Protein AF-A0A257Q9G3-F1 (afdb_monomer)

Structure (mmCIF, N/CA/C/O backbone):
data_AF-A0A257Q9G3-F1
#
_entry.id   AF-A0A257Q9G3-F1
#
loop_
_atom_site.group_PDB
_atom_site.id
_atom_site.type_symbol
_atom_site.label_atom_id
_atom_site.label_alt_id
_atom_site.label_comp_id
_atom_site.label_asym_id
_atom_site.label_entity_id
_atom_site.label_seq_id
_atom_site.pdbx_PDB_ins_code
_atom_site.Cartn_x
_atom_site.Cartn_y
_atom_site.Cartn_z
_atom_site.occupancy
_atom_site.B_iso_or_equiv
_atom_site.auth_seq_id
_atom_site.auth_comp_id
_atom_site.auth_asym_id
_atom_site.auth_atom_id
_atom_site.pdbx_PDB_model_num
ATOM 1 N N . MET A 1 1 ? 36.476 -3.603 68.828 1.00 36.84 1 MET A N 1
ATOM 2 C CA . MET A 1 1 ? 36.436 -2.206 68.356 1.00 36.84 1 MET A CA 1
ATOM 3 C C . MET A 1 1 ? 36.321 -2.232 66.849 1.00 36.84 1 MET A C 1
ATOM 5 O O . MET A 1 1 ? 37.045 -2.983 66.211 1.00 36.84 1 MET A O 1
ATOM 9 N N . SER A 1 2 ? 35.336 -1.496 66.354 1.00 50.72 2 SER A N 1
ATOM 10 C CA . SER A 1 2 ? 34.950 -1.289 64.962 1.00 50.72 2 SER A CA 1
ATOM 11 C C . SER A 1 2 ? 36.094 -0.772 64.087 1.00 50.72 2 SER A C 1
ATOM 13 O O . SER A 1 2 ? 36.910 -0.007 64.587 1.00 50.72 2 SER A O 1
ATOM 15 N N . VAL A 1 3 ? 36.078 -1.111 62.796 1.00 47.69 3 VAL A N 1
ATOM 16 C CA . VAL A 1 3 ? 35.847 -0.141 61.707 1.00 47.69 3 VAL A CA 1
ATOM 17 C C . VAL A 1 3 ? 35.410 -0.876 60.433 1.00 47.69 3 VAL A C 1
ATOM 19 O O . VAL A 1 3 ? 35.981 -1.887 60.035 1.00 47.69 3 VAL A O 1
ATOM 22 N N . SER A 1 4 ? 34.326 -0.355 59.876 1.00 49.72 4 SER A N 1
ATOM 23 C CA . SER A 1 4 ? 33.789 -0.491 58.525 1.00 49.72 4 SER A CA 1
ATOM 24 C C . SER A 1 4 ? 34.765 0.030 57.465 1.00 49.72 4 SER A C 1
ATOM 26 O O . SER A 1 4 ? 35.524 0.940 57.768 1.00 49.72 4 SER A O 1
ATOM 28 N N . GLU A 1 5 ? 34.725 -0.490 56.235 1.00 44.94 5 GLU A N 1
ATOM 29 C CA . GLU A 1 5 ? 34.114 0.192 55.077 1.00 44.94 5 GLU A CA 1
ATOM 30 C C . GLU A 1 5 ? 34.285 -0.608 53.778 1.00 44.94 5 GLU A C 1
ATOM 32 O O . GLU A 1 5 ? 35.206 -1.406 53.613 1.00 44.94 5 GLU A O 1
ATOM 37 N N . SER A 1 6 ? 33.306 -0.411 52.904 1.00 57.00 6 SER A N 1
ATOM 38 C CA . SER A 1 6 ? 33.149 -0.994 51.580 1.00 57.00 6 SER A CA 1
ATOM 39 C C . SER A 1 6 ? 33.881 -0.148 50.535 1.00 57.00 6 SER A C 1
ATOM 41 O O . SER A 1 6 ? 33.733 1.066 50.557 1.00 57.00 6 SER A O 1
ATOM 43 N N . ASP A 1 7 ? 34.541 -0.789 49.573 1.00 47.53 7 ASP A N 1
ATOM 44 C CA . ASP A 1 7 ? 34.890 -0.226 48.257 1.00 47.53 7 ASP A CA 1
ATOM 45 C C . ASP A 1 7 ? 34.827 -1.405 47.271 1.00 47.53 7 ASP A C 1
ATOM 47 O O . ASP A 1 7 ? 35.515 -2.412 47.443 1.00 47.53 7 ASP A O 1
ATOM 51 N N . ASP A 1 8 ? 33.773 -1.528 46.462 1.00 53.69 8 ASP A N 1
ATOM 52 C CA . ASP A 1 8 ? 33.673 -0.977 45.100 1.00 53.69 8 ASP A CA 1
ATOM 53 C C . ASP A 1 8 ? 34.983 -1.072 44.309 1.00 53.69 8 ASP A C 1
ATOM 55 O O . ASP A 1 8 ? 35.937 -0.352 44.577 1.00 53.69 8 ASP A O 1
ATOM 59 N N . THR A 1 9 ? 35.032 -1.987 43.335 1.00 44.56 9 THR A N 1
ATOM 60 C CA . THR A 1 9 ? 35.576 -1.728 41.988 1.00 44.56 9 THR A CA 1
ATOM 61 C C . THR A 1 9 ? 35.545 -2.987 41.114 1.00 44.56 9 THR A C 1
ATOM 63 O O . THR A 1 9 ? 36.243 -3.970 41.338 1.00 44.56 9 THR A O 1
ATOM 66 N N . GLY A 1 10 ? 34.753 -2.904 40.043 1.00 49.59 10 GLY A N 1
ATOM 67 C CA . GLY A 1 10 ? 35.191 -3.308 38.708 1.00 49.59 10 GLY A CA 1
ATOM 68 C C . GLY A 1 10 ? 35.347 -4.799 38.409 1.00 49.59 10 GLY A C 1
ATOM 69 O O . GLY A 1 10 ? 36.455 -5.317 38.345 1.00 49.59 10 GLY A O 1
ATOM 70 N N . THR A 1 11 ? 34.263 -5.431 37.965 1.00 51.44 11 THR A N 1
ATOM 71 C CA . THR A 1 11 ? 34.362 -6.235 36.737 1.00 51.44 11 THR A CA 1
ATOM 72 C C . THR A 1 11 ? 33.305 -5.758 35.757 1.00 51.44 11 THR A C 1
ATOM 74 O O . THR A 1 11 ? 32.142 -6.155 35.766 1.00 51.44 11 THR A O 1
ATOM 77 N N . GLU A 1 12 ? 33.748 -4.822 34.923 1.00 51.28 12 GLU A N 1
ATOM 78 C CA . GLU A 1 12 ? 33.124 -4.530 33.649 1.00 51.28 12 GLU A CA 1
ATOM 79 C C . GLU A 1 12 ? 32.947 -5.821 32.856 1.00 51.28 12 GLU A C 1
ATOM 81 O O . GLU A 1 12 ? 33.869 -6.629 32.740 1.00 51.28 12 GLU A O 1
ATOM 86 N N . GLY A 1 13 ? 31.777 -5.990 32.252 1.00 51.44 13 GLY A N 1
ATOM 87 C CA . GLY A 1 13 ? 31.590 -7.063 31.291 1.00 51.44 13 GLY A CA 1
ATOM 88 C C . GLY A 1 13 ? 30.200 -7.645 31.315 1.00 51.44 13 GLY A C 1
ATOM 89 O O . GLY A 1 13 ? 30.034 -8.808 31.630 1.00 51.44 13 GLY A O 1
ATOM 90 N N . LEU A 1 14 ? 29.214 -6.850 30.918 1.00 49.12 14 LEU A N 1
ATOM 91 C CA . LEU A 1 14 ? 28.308 -7.258 29.849 1.00 49.12 14 LEU A CA 1
ATOM 92 C C . LEU A 1 14 ? 27.714 -5.965 29.278 1.00 49.12 14 LEU A C 1
ATOM 94 O O . LEU A 1 14 ? 26.609 -5.541 29.612 1.00 49.12 14 LEU A O 1
ATOM 98 N N . LYS A 1 15 ? 28.499 -5.300 28.414 1.00 48.28 15 LYS A N 1
ATOM 99 C CA . LYS A 1 15 ? 27.935 -4.396 27.405 1.00 48.28 15 LYS A CA 1
ATOM 100 C C . LYS A 1 15 ? 26.752 -5.138 26.803 1.00 48.28 15 LYS A C 1
ATOM 102 O O . LYS A 1 15 ? 26.942 -6.230 26.276 1.00 48.2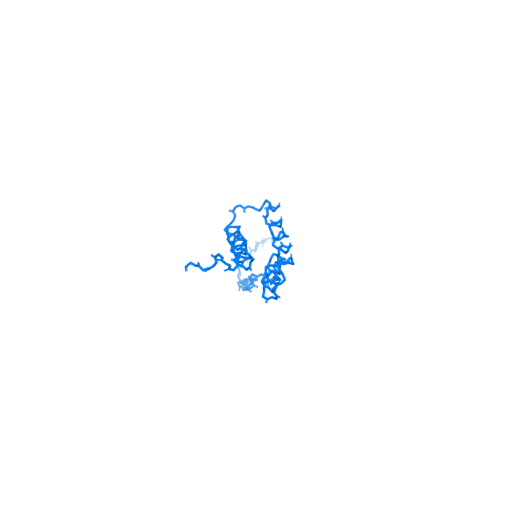8 15 LYS A O 1
ATOM 107 N N . GLN A 1 16 ? 25.561 -4.561 26.923 1.00 52.50 16 GLN A N 1
ATOM 108 C CA . GLN A 1 16 ? 24.350 -5.021 26.257 1.00 52.50 16 GLN A CA 1
ATOM 109 C C . GLN A 1 16 ? 24.586 -4.970 24.744 1.00 52.50 16 GLN A C 1
ATOM 111 O O . GLN A 1 16 ? 24.247 -4.010 24.056 1.00 52.50 16 GLN A O 1
ATOM 116 N N . THR A 1 17 ? 25.245 -5.994 24.222 1.00 52.34 17 THR A N 1
ATOM 117 C CA . THR A 1 17 ? 25.352 -6.272 22.805 1.00 52.34 17 THR A CA 1
ATOM 118 C C . THR A 1 17 ? 24.066 -6.979 22.408 1.00 52.34 17 THR A C 1
ATOM 120 O O . THR A 1 17 ? 23.760 -8.075 22.866 1.00 52.34 17 THR A O 1
ATOM 123 N N . GLY A 1 18 ? 23.290 -6.330 21.542 1.00 52.16 18 GLY A N 1
ATOM 124 C CA . GLY A 1 18 ? 22.255 -7.021 20.782 1.00 52.16 18 GLY A CA 1
ATOM 125 C C . GLY A 1 18 ? 20.829 -6.876 21.301 1.00 52.16 18 GLY A C 1
ATOM 126 O O . GLY A 1 18 ? 20.107 -7.861 21.394 1.00 52.16 18 GLY A O 1
ATOM 127 N N . ALA A 1 19 ? 20.349 -5.648 21.486 1.00 53.50 19 ALA A N 1
ATOM 128 C CA . ALA A 1 19 ? 18.989 -5.379 21.028 1.00 53.50 19 ALA A CA 1
ATOM 129 C C . ALA A 1 19 ? 19.077 -4.957 19.556 1.00 53.50 19 ALA A C 1
ATOM 131 O O . ALA A 1 19 ? 18.922 -3.785 19.218 1.00 53.50 19 ALA A O 1
ATOM 132 N N . THR A 1 20 ? 19.358 -5.919 18.666 1.00 53.88 20 THR A N 1
ATOM 133 C CA . THR A 1 20 ? 18.932 -5.784 17.268 1.00 53.88 20 THR A CA 1
ATOM 134 C C . THR A 1 20 ? 17.475 -5.322 17.311 1.00 53.88 20 THR A C 1
ATOM 136 O O . THR A 1 20 ? 16.697 -5.894 18.089 1.00 53.88 20 THR A O 1
ATOM 139 N N . PRO A 1 21 ? 17.088 -4.256 16.581 1.00 53.84 21 PRO A N 1
ATOM 140 C CA . PRO A 1 21 ? 15.715 -3.778 16.615 1.00 53.84 21 PRO A CA 1
ATOM 141 C C . PRO A 1 21 ? 14.836 -4.993 16.373 1.00 53.84 21 PRO A C 1
ATOM 143 O O . PRO A 1 21 ? 15.116 -5.747 15.441 1.00 53.84 21 PRO A O 1
ATOM 146 N N . ARG A 1 22 ? 13.843 -5.233 17.238 1.00 53.94 22 ARG A N 1
ATOM 147 C CA . ARG A 1 22 ? 12.852 -6.290 17.028 1.00 53.94 22 ARG A CA 1
ATOM 148 C C . ARG A 1 22 ? 12.159 -5.987 15.702 1.00 53.94 22 ARG A C 1
ATOM 150 O O . ARG A 1 22 ? 11.096 -5.376 15.670 1.00 53.94 22 ARG A O 1
ATOM 157 N N . TYR A 1 23 ? 12.758 -6.449 14.610 1.00 48.56 23 TYR A N 1
ATOM 158 C CA . TYR A 1 23 ? 12.229 -6.528 13.2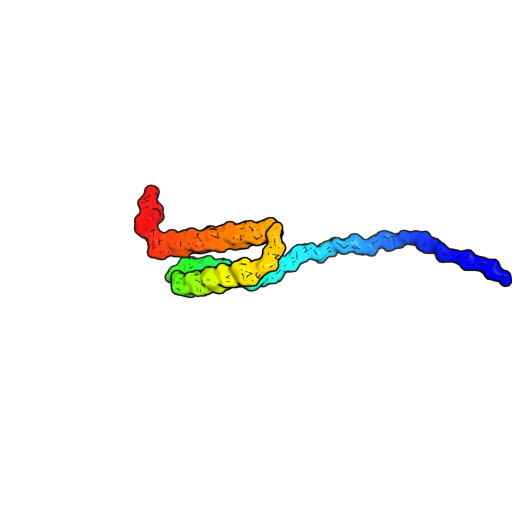60 1.00 48.56 23 TYR A CA 1
ATOM 159 C C . TYR A 1 23 ? 11.186 -7.650 13.237 1.00 48.56 23 TYR A C 1
ATOM 161 O O . TYR A 1 23 ? 11.167 -8.556 12.415 1.00 48.56 23 TYR A O 1
ATOM 169 N N . SER A 1 24 ? 10.313 -7.639 14.234 1.00 47.59 24 SER A N 1
ATOM 170 C CA . SER A 1 24 ? 9.153 -8.489 14.313 1.00 47.59 24 SER A CA 1
ATOM 171 C C . SER A 1 24 ? 8.002 -7.672 13.743 1.00 47.59 24 SER A C 1
ATOM 173 O O . SER A 1 24 ? 7.139 -7.208 14.485 1.00 47.59 24 SER A O 1
ATOM 175 N N . ARG A 1 25 ? 8.048 -7.480 12.416 1.00 61.56 25 ARG A N 1
ATOM 176 C CA . ARG A 1 25 ? 6.897 -7.318 11.513 1.00 61.56 25 ARG A CA 1
ATOM 177 C C . ARG A 1 25 ? 5.722 -6.568 12.146 1.00 61.56 25 ARG A C 1
ATOM 179 O O . ARG A 1 25 ? 4.770 -7.215 12.602 1.00 61.56 25 ARG A O 1
ATOM 186 N N . ARG A 1 26 ? 5.769 -5.230 12.190 1.00 82.94 26 ARG A N 1
ATOM 187 C CA . ARG A 1 26 ? 4.613 -4.446 12.653 1.00 82.94 26 ARG A CA 1
ATOM 188 C C . ARG A 1 26 ? 3.407 -4.846 11.809 1.00 82.94 26 ARG A C 1
ATOM 190 O O . ARG A 1 26 ? 3.558 -5.210 10.644 1.00 82.94 26 ARG A O 1
ATOM 197 N N . LEU A 1 27 ? 2.206 -4.784 12.382 1.00 89.38 27 LEU A N 1
ATOM 198 C CA . LEU A 1 27 ? 1.001 -5.088 11.611 1.00 89.38 27 LEU A CA 1
ATOM 199 C C . LEU A 1 27 ? 0.928 -4.207 10.350 1.00 89.38 27 LEU A C 1
ATOM 201 O O . LEU A 1 27 ? 0.633 -4.738 9.293 1.00 89.38 27 LEU A O 1
ATOM 205 N N . SER A 1 28 ? 1.338 -2.933 10.429 1.00 89.75 28 SER A N 1
ATOM 206 C CA . SER A 1 28 ? 1.474 -2.039 9.267 1.00 89.75 28 SER A CA 1
ATOM 207 C C . SER A 1 28 ? 2.323 -2.632 8.141 1.00 89.75 28 SER A C 1
ATOM 209 O O . SER A 1 28 ? 1.917 -2.593 6.988 1.00 89.75 28 SER A O 1
ATOM 211 N N . ASP A 1 29 ? 3.469 -3.228 8.477 1.00 89.50 29 ASP A N 1
ATOM 212 C CA . ASP A 1 29 ? 4.397 -3.792 7.493 1.00 89.50 29 ASP A CA 1
ATOM 213 C C . ASP A 1 29 ? 3.781 -5.032 6.836 1.00 89.50 29 ASP A C 1
ATOM 215 O O . ASP A 1 29 ? 3.899 -5.233 5.632 1.00 89.50 29 ASP A O 1
ATOM 219 N N . LYS A 1 30 ? 3.065 -5.851 7.619 1.00 93.25 30 LYS A N 1
ATOM 220 C CA . LYS A 1 30 ? 2.338 -7.016 7.096 1.00 93.25 30 LYS A CA 1
ATOM 221 C C . LYS A 1 30 ? 1.198 -6.601 6.167 1.00 93.25 30 LYS A C 1
ATOM 223 O O . LYS A 1 30 ? 1.018 -7.236 5.134 1.00 93.25 30 LYS A O 1
ATOM 228 N N . ILE A 1 31 ? 0.453 -5.553 6.525 1.00 95.44 31 ILE A N 1
ATOM 229 C CA . ILE A 1 31 ? -0.613 -5.005 5.680 1.00 95.44 31 ILE A CA 1
ATOM 230 C C . ILE A 1 31 ? -0.026 -4.454 4.379 1.00 95.44 31 ILE A C 1
ATOM 232 O O . ILE A 1 31 ? -0.573 -4.732 3.320 1.00 95.44 31 ILE A O 1
ATOM 236 N N . LEU A 1 32 ? 1.116 -3.762 4.432 1.00 94.44 32 LEU A N 1
ATOM 237 C CA . LEU A 1 32 ? 1.779 -3.243 3.235 1.00 94.44 32 LEU A CA 1
ATOM 238 C C . LEU A 1 32 ? 2.268 -4.368 2.305 1.00 94.44 32 LEU A C 1
ATOM 240 O O . LEU A 1 32 ? 2.080 -4.295 1.094 1.00 94.44 32 LEU A O 1
ATOM 244 N N . ILE A 1 33 ? 2.833 -5.447 2.859 1.00 95.00 33 ILE A N 1
ATOM 245 C CA . ILE A 1 33 ? 3.210 -6.638 2.077 1.00 95.00 33 ILE A CA 1
ATOM 246 C C . ILE A 1 33 ? 1.975 -7.282 1.431 1.00 95.00 33 ILE A C 1
ATOM 248 O O . ILE A 1 33 ? 2.003 -7.603 0.245 1.00 95.00 33 ILE A O 1
ATOM 252 N N . ALA A 1 34 ? 0.889 -7.457 2.190 1.00 97.31 34 ALA A N 1
ATOM 253 C CA . ALA A 1 34 ? -0.355 -8.023 1.671 1.00 97.31 34 ALA A CA 1
ATOM 254 C C . ALA A 1 34 ? -0.974 -7.140 0.576 1.00 97.31 34 ALA A C 1
ATOM 256 O O . ALA A 1 34 ? -1.462 -7.663 -0.420 1.00 97.31 34 ALA A O 1
ATOM 257 N N . PHE A 1 35 ? -0.899 -5.816 0.732 1.00 98.19 35 PHE A N 1
ATOM 258 C CA . PHE A 1 35 ? -1.326 -4.849 -0.274 1.00 98.19 35 PHE A CA 1
ATOM 259 C C . PHE A 1 35 ? -0.564 -5.044 -1.588 1.00 98.19 35 PHE A C 1
ATOM 261 O O . PHE A 1 35 ? -1.186 -5.187 -2.636 1.00 98.19 35 PHE A O 1
ATOM 268 N N . HIS A 1 36 ? 0.771 -5.117 -1.540 1.00 97.50 36 HIS A N 1
ATOM 269 C CA . HIS A 1 36 ? 1.576 -5.357 -2.741 1.00 97.50 36 HIS A CA 1
ATOM 270 C C . HIS A 1 36 ? 1.236 -6.692 -3.401 1.00 97.50 36 HIS A C 1
ATOM 272 O O . HIS A 1 36 ? 1.064 -6.741 -4.613 1.00 97.50 36 HIS A O 1
ATOM 278 N N . HIS A 1 37 ? 1.061 -7.742 -2.602 1.00 98.00 37 HIS A N 1
ATOM 279 C CA . HIS A 1 37 ? 0.658 -9.047 -3.108 1.00 98.00 37 HIS A CA 1
ATOM 280 C C . HIS A 1 37 ? -0.718 -9.007 -3.799 1.00 98.00 37 HIS A C 1
ATOM 282 O O . HIS A 1 37 ? -0.861 -9.556 -4.886 1.00 98.00 37 HIS A O 1
ATOM 288 N N . ALA A 1 38 ? -1.708 -8.316 -3.225 1.00 97.94 38 ALA A N 1
ATOM 289 C CA . ALA A 1 38 ? -3.016 -8.123 -3.856 1.00 97.94 38 ALA A CA 1
ATOM 290 C C . ALA A 1 38 ? -2.903 -7.340 -5.178 1.00 97.94 38 ALA A C 1
ATOM 292 O O . ALA A 1 38 ? -3.490 -7.739 -6.182 1.00 97.94 38 ALA A O 1
ATOM 293 N N . CYS A 1 39 ? -2.079 -6.284 -5.220 1.00 97.69 39 CYS A N 1
ATOM 294 C CA . CYS A 1 39 ? -1.781 -5.561 -6.459 1.00 97.69 39 CYS A CA 1
ATOM 295 C C . CYS A 1 39 ? -1.183 -6.470 -7.540 1.00 97.69 39 CYS A C 1
ATOM 297 O O . CYS A 1 39 ? -1.595 -6.384 -8.695 1.00 97.69 39 CYS A O 1
ATOM 299 N N . ASP A 1 40 ? -0.224 -7.322 -7.174 1.00 97.19 40 ASP A N 1
ATOM 300 C CA . ASP A 1 40 ? 0.461 -8.221 -8.108 1.00 97.19 40 ASP A CA 1
ATOM 301 C C . ASP A 1 40 ? -0.475 -9.325 -8.634 1.00 97.19 40 ASP A C 1
ATOM 303 O O . ASP A 1 40 ? -0.293 -9.816 -9.746 1.00 97.19 40 ASP A O 1
ATOM 307 N N . GLN A 1 41 ? -1.508 -9.680 -7.865 1.00 97.56 41 GLN A N 1
ATOM 308 C CA . GLN A 1 41 ? -2.575 -10.597 -8.279 1.00 97.56 41 GLN A CA 1
ATOM 309 C C . GLN A 1 41 ? -3.691 -9.924 -9.094 1.00 97.56 41 GLN A C 1
ATOM 311 O O . GLN A 1 41 ? -4.564 -10.617 -9.612 1.00 97.56 41 GLN A O 1
ATOM 316 N N . GLY A 1 42 ? -3.680 -8.592 -9.220 1.00 95.56 42 GLY A N 1
ATOM 317 C CA . GLY A 1 42 ? -4.760 -7.830 -9.855 1.00 95.56 42 GLY A CA 1
ATOM 318 C C . GLY A 1 42 ? -6.025 -7.699 -8.997 1.00 95.56 42 GLY A C 1
ATOM 319 O O . GLY A 1 42 ? -7.055 -7.247 -9.494 1.00 95.56 42 GLY A O 1
ATOM 320 N N . ASP A 1 43 ? -5.963 -8.068 -7.715 1.00 97.31 43 ASP A N 1
ATOM 321 C CA . ASP A 1 43 ? -7.087 -7.975 -6.784 1.00 97.31 43 ASP A CA 1
ATOM 322 C C . ASP A 1 43 ? -7.145 -6.576 -6.146 1.00 97.31 43 ASP A C 1
ATOM 324 O O . ASP A 1 43 ? -6.695 -6.323 -5.022 1.00 97.31 43 ASP A O 1
ATOM 328 N N . TYR A 1 44 ? -7.640 -5.614 -6.927 1.00 96.12 44 TYR A N 1
ATOM 329 C CA . TYR A 1 44 ? -7.620 -4.200 -6.552 1.00 96.12 44 TYR A CA 1
ATOM 330 C C . TYR A 1 44 ? -8.611 -3.840 -5.446 1.00 96.12 44 TYR A C 1
ATOM 332 O O . TYR A 1 44 ? -8.357 -2.894 -4.703 1.00 96.12 44 TYR A O 1
ATOM 340 N N . GLU A 1 45 ? -9.710 -4.583 -5.312 1.00 97.06 45 GLU A N 1
ATOM 341 C CA . GLU A 1 45 ? -10.679 -4.370 -4.235 1.00 97.06 45 GLU A CA 1
ATOM 342 C C . GLU A 1 45 ? -10.054 -4.723 -2.881 1.00 97.06 45 GLU A C 1
ATOM 344 O O . GLU A 1 45 ? -10.105 -3.929 -1.938 1.00 97.06 45 GLU A O 1
ATOM 349 N N . ILE A 1 46 ? -9.376 -5.873 -2.798 1.00 98.00 46 ILE A N 1
ATOM 350 C CA . ILE A 1 46 ? -8.652 -6.269 -1.588 1.00 98.00 46 ILE A CA 1
ATOM 351 C C . ILE A 1 46 ? -7.493 -5.308 -1.302 1.00 98.00 46 ILE A C 1
ATOM 353 O O . ILE A 1 46 ? -7.288 -4.920 -0.147 1.00 98.00 46 ILE A O 1
ATOM 357 N N . ALA A 1 47 ? -6.764 -4.865 -2.330 1.00 98.00 47 ALA A N 1
ATOM 358 C CA . ALA A 1 47 ? -5.714 -3.861 -2.170 1.00 98.00 47 ALA A CA 1
ATOM 359 C C . ALA A 1 47 ? -6.260 -2.542 -1.579 1.00 98.00 47 ALA A C 1
ATOM 361 O O . ALA A 1 47 ? -5.676 -2.000 -0.639 1.00 98.00 47 ALA A O 1
ATOM 362 N N . GLU A 1 48 ? -7.399 -2.049 -2.069 1.00 97.56 48 GLU A N 1
ATOM 363 C CA . GLU A 1 48 ? -8.053 -0.835 -1.562 1.00 97.56 48 GLU A CA 1
ATOM 364 C C . GLU A 1 48 ? -8.457 -0.973 -0.084 1.00 97.56 48 GLU A C 1
ATOM 366 O O . GLU A 1 48 ? -8.157 -0.096 0.732 1.00 97.56 48 GLU A O 1
ATOM 371 N N . GLN A 1 49 ? -9.047 -2.109 0.297 1.00 98.25 49 GLN A N 1
ATOM 372 C CA . GLN A 1 49 ? -9.430 -2.379 1.687 1.00 98.25 49 GLN A CA 1
ATOM 373 C C . GLN A 1 49 ? -8.215 -2.428 2.627 1.00 98.25 49 GLN A C 1
ATOM 375 O O . GLN A 1 49 ? -8.233 -1.834 3.710 1.00 98.25 49 GLN A O 1
ATOM 380 N N . LEU A 1 50 ? -7.134 -3.100 2.218 1.00 97.81 50 LEU A N 1
ATOM 381 C CA . LEU A 1 50 ? -5.889 -3.172 2.989 1.00 97.81 50 LEU A CA 1
ATOM 382 C C . LEU A 1 50 ? -5.258 -1.788 3.174 1.00 97.81 50 LEU A C 1
ATOM 384 O O . LEU A 1 50 ? -4.789 -1.462 4.270 1.00 97.81 50 LEU A O 1
ATOM 388 N N . LEU A 1 51 ? -5.283 -0.958 2.130 1.00 96.38 51 LEU A N 1
ATOM 389 C CA . LEU A 1 51 ? -4.746 0.396 2.175 1.00 96.38 51 LEU A CA 1
ATOM 390 C C . LEU A 1 51 ? -5.551 1.295 3.125 1.00 96.38 51 LEU A C 1
ATOM 392 O O . LEU A 1 51 ? -4.962 2.000 3.945 1.00 96.38 51 LEU A O 1
ATOM 396 N N . HIS A 1 52 ? -6.882 1.185 3.113 1.00 96.88 52 HIS A N 1
ATOM 397 C CA . HIS A 1 52 ? -7.746 1.901 4.054 1.00 96.88 52 HIS A CA 1
ATOM 398 C C . HIS A 1 52 ? -7.512 1.479 5.517 1.00 96.88 52 HIS A C 1
ATOM 400 O O . HIS A 1 52 ? -7.523 2.304 6.435 1.00 96.88 52 HIS A O 1
ATOM 406 N N . ILE A 1 53 ? -7.257 0.190 5.771 1.00 95.44 53 ILE A N 1
ATOM 407 C CA . ILE A 1 53 ? -6.882 -0.294 7.109 1.00 95.44 53 ILE A CA 1
ATOM 408 C C . ILE A 1 53 ? -5.547 0.323 7.547 1.00 95.44 53 ILE A C 1
ATOM 410 O O . ILE A 1 53 ? -5.437 0.802 8.681 1.00 95.44 53 ILE A O 1
ATOM 414 N N . LEU A 1 54 ? -4.545 0.344 6.663 1.00 93.31 54 LEU A N 1
ATOM 415 C CA . LEU A 1 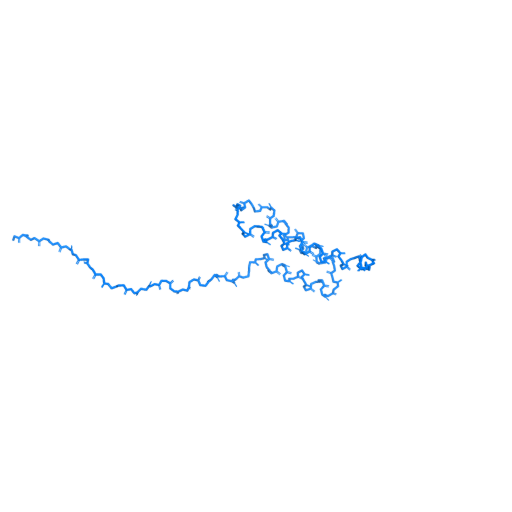54 ? -3.240 0.943 6.947 1.00 93.31 54 LEU A CA 1
ATOM 416 C C . LEU A 1 54 ? -3.366 2.438 7.271 1.00 93.31 54 LEU A C 1
ATOM 418 O O . LEU A 1 54 ? -2.825 2.892 8.281 1.00 93.31 54 LEU A O 1
ATOM 422 N N . GLU A 1 55 ? -4.117 3.185 6.466 1.00 94.00 55 GLU A N 1
ATOM 423 C CA . GLU A 1 55 ? -4.405 4.602 6.693 1.00 94.00 55 GLU A CA 1
ATOM 424 C C . GLU A 1 55 ? -5.051 4.829 8.066 1.00 94.00 55 GLU A C 1
ATOM 426 O O . GLU A 1 55 ? -4.561 5.633 8.864 1.00 94.00 55 GLU A O 1
ATOM 431 N N . ASN A 1 56 ? -6.102 4.072 8.394 1.00 93.06 56 ASN A N 1
ATOM 432 C CA . ASN A 1 56 ? -6.773 4.147 9.692 1.00 93.06 56 ASN A CA 1
ATOM 433 C C . ASN A 1 56 ? -5.811 3.892 10.860 1.00 93.06 56 ASN A C 1
ATOM 435 O O . ASN A 1 56 ? -5.867 4.573 11.886 1.00 93.06 56 ASN A O 1
ATOM 439 N N . MET A 1 57 ? -4.909 2.919 10.726 1.00 89.06 57 MET A N 1
ATOM 440 C CA . MET A 1 57 ? -3.914 2.619 11.757 1.00 89.06 57 MET A CA 1
ATOM 441 C C . MET A 1 57 ? -2.910 3.761 11.958 1.00 89.06 57 MET A C 1
ATOM 443 O O . MET A 1 57 ? -2.474 3.990 13.089 1.00 89.06 57 MET A O 1
ATOM 447 N N . LEU A 1 58 ? -2.530 4.461 10.885 1.00 85.12 58 LEU A N 1
ATOM 448 C CA . LEU A 1 58 ? -1.546 5.547 10.915 1.00 85.12 58 LEU A CA 1
ATOM 449 C C . LEU A 1 58 ? -2.145 6.889 11.356 1.00 85.12 58 LEU A C 1
ATOM 451 O O . LEU A 1 58 ? -1.452 7.678 11.998 1.00 85.12 58 LEU A O 1
ATOM 455 N N . THR A 1 59 ? -3.419 7.141 11.058 1.00 84.00 59 THR A N 1
ATOM 456 C CA . THR A 1 59 ? -4.119 8.395 11.388 1.00 84.00 59 THR A CA 1
ATOM 457 C C . THR 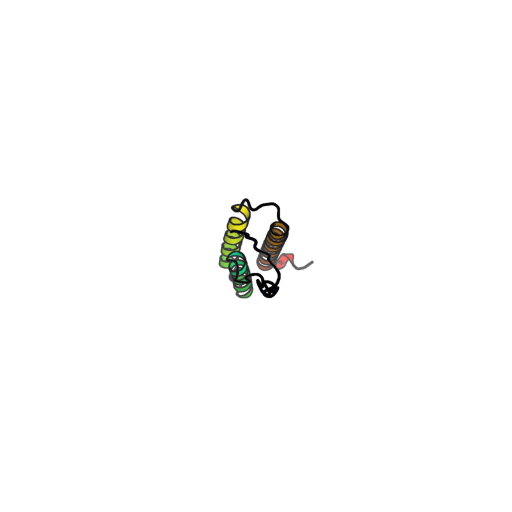A 1 59 ? -4.698 8.402 12.803 1.00 84.00 59 THR A C 1
ATOM 459 O O . THR A 1 59 ? -4.653 9.430 13.475 1.00 84.00 59 THR A O 1
ATOM 462 N N . ARG A 1 60 ? -5.173 7.254 13.310 1.00 78.50 60 ARG A N 1
ATOM 463 C CA . ARG A 1 60 ? -5.704 7.129 14.686 1.00 78.50 60 ARG A CA 1
ATOM 464 C C . ARG A 1 60 ? -4.629 7.239 15.759 1.00 78.50 60 ARG A C 1
ATOM 466 O O . ARG A 1 60 ? -4.915 7.578 16.905 1.00 78.50 60 ARG A O 1
ATOM 473 N N . ARG A 1 61 ? -3.388 6.899 15.419 1.00 65.56 61 ARG A N 1
ATOM 474 C CA . ARG A 1 61 ? -2.274 6.917 16.359 1.0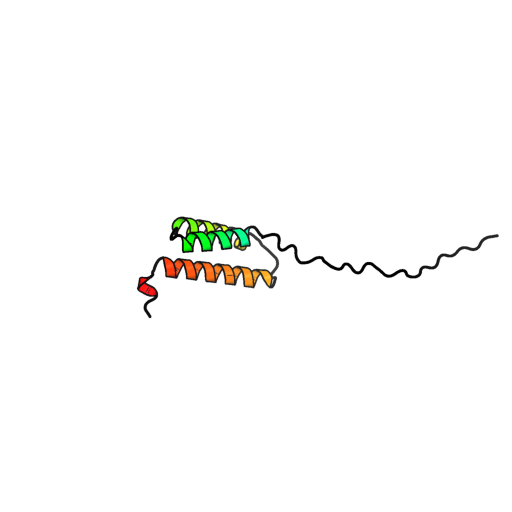0 65.56 61 ARG A CA 1
ATOM 475 C C . ARG A 1 61 ? -1.753 8.349 16.474 1.00 65.56 61 ARG A C 1
ATOM 477 O O . ARG A 1 61 ? -0.971 8.791 15.638 1.00 65.56 61 ARG A O 1
ATOM 484 N N . THR A 1 62 ? -2.125 9.054 17.544 1.00 55.69 62 THR A N 1
ATOM 485 C CA . THR A 1 62 ? -1.455 10.286 18.004 1.00 55.69 62 THR A CA 1
ATOM 486 C C . THR A 1 62 ? -0.052 9.941 18.517 1.00 55.69 62 THR A C 1
ATOM 488 O O . THR A 1 62 ? 0.248 10.015 19.705 1.00 55.69 62 THR A O 1
ATOM 491 N N . VAL A 1 63 ? 0.805 9.436 17.634 1.00 56.16 63 VAL A N 1
ATOM 492 C CA . VAL A 1 63 ? 2.197 9.128 17.948 1.00 56.16 63 VAL A CA 1
ATOM 493 C C . VAL A 1 63 ? 2.962 10.417 17.757 1.00 56.16 63 VAL A C 1
ATOM 495 O O . VAL A 1 63 ? 2.826 11.063 16.718 1.00 56.16 63 VAL A O 1
ATOM 498 N N . SER A 1 64 ? 3.727 10.764 18.791 1.00 55.75 64 SER A N 1
ATOM 499 C CA . SER A 1 64 ? 4.750 11.809 18.823 1.00 55.75 64 SER A CA 1
ATOM 500 C C . SER A 1 64 ? 5.339 12.117 17.434 1.00 55.75 64 SER A C 1
ATOM 502 O O . SER A 1 64 ? 5.557 11.170 16.669 1.00 55.75 64 SER A O 1
ATOM 504 N N . PRO A 1 65 ? 5.599 13.396 17.091 1.00 60.00 65 PRO A N 1
ATOM 505 C CA . PRO A 1 65 ? 6.184 13.815 15.815 1.00 60.00 65 PRO A CA 1
ATOM 506 C C . PRO A 1 65 ? 7.624 13.298 15.658 1.00 60.00 65 PRO A C 1
ATOM 508 O O . PRO A 1 65 ? 8.596 14.040 15.726 1.00 60.00 65 PRO A O 1
ATOM 511 N N . ASP A 1 66 ? 7.752 11.998 15.440 1.00 65.94 66 ASP A N 1
ATOM 512 C CA . ASP A 1 66 ? 9.001 11.278 15.274 1.00 65.94 66 ASP A CA 1
ATOM 513 C C . ASP A 1 66 ? 9.270 11.048 13.778 1.00 65.94 66 ASP A C 1
ATOM 515 O O . ASP A 1 66 ? 8.348 10.948 12.959 1.00 65.94 66 ASP A O 1
ATOM 519 N N . ALA A 1 67 ? 10.544 10.942 13.403 1.00 70.12 67 ALA A N 1
ATOM 520 C CA . ALA A 1 67 ? 11.002 10.710 12.032 1.00 70.12 67 ALA A CA 1
ATOM 521 C C . ALA A 1 67 ? 10.355 9.465 11.391 1.00 70.12 67 ALA A C 1
ATOM 523 O O . ALA A 1 67 ? 10.151 9.410 10.178 1.00 70.12 67 ALA A O 1
ATOM 524 N N . ASN A 1 68 ? 9.961 8.490 12.211 1.00 77.62 68 ASN A N 1
ATOM 525 C CA . ASN A 1 68 ? 9.250 7.289 11.785 1.00 77.62 68 ASN A CA 1
ATOM 526 C C . ASN A 1 68 ? 7.856 7.582 11.193 1.00 77.62 68 ASN A C 1
ATOM 528 O O . ASN A 1 68 ? 7.396 6.860 10.307 1.00 77.62 68 ASN A O 1
ATOM 532 N N . ARG A 1 69 ? 7.181 8.652 11.642 1.00 80.69 69 ARG A N 1
ATOM 533 C CA . ARG A 1 69 ? 5.858 9.039 11.128 1.00 80.69 69 ARG A CA 1
ATOM 534 C C . ARG A 1 69 ? 5.949 9.561 9.700 1.00 80.69 69 ARG A C 1
ATOM 536 O O . ARG A 1 69 ? 5.124 9.177 8.883 1.00 80.69 69 ARG A O 1
ATOM 543 N N . ARG A 1 70 ? 6.961 10.381 9.391 1.00 84.50 70 ARG A N 1
ATOM 544 C CA . ARG A 1 70 ? 7.170 10.902 8.026 1.00 84.50 70 ARG A CA 1
ATOM 545 C C . ARG A 1 70 ? 7.369 9.759 7.038 1.00 84.50 70 ARG A C 1
ATOM 547 O O . ARG A 1 70 ? 6.603 9.656 6.094 1.00 84.50 70 ARG A O 1
ATOM 554 N N . LYS A 1 71 ? 8.270 8.824 7.360 1.00 86.00 71 LYS A N 1
ATOM 555 C CA . LYS A 1 71 ? 8.493 7.612 6.555 1.00 86.00 71 LYS A CA 1
ATOM 556 C C . LYS A 1 71 ? 7.222 6.779 6.381 1.00 86.00 71 LYS A C 1
ATOM 558 O O . LYS A 1 71 ? 6.961 6.275 5.302 1.00 86.00 71 LYS A O 1
ATOM 563 N N . SER A 1 72 ? 6.412 6.649 7.434 1.00 86.88 72 SER A N 1
ATOM 564 C CA . SER A 1 72 ? 5.147 5.902 7.353 1.00 86.88 72 SER A CA 1
ATOM 565 C C . SER A 1 72 ? 4.131 6.583 6.427 1.00 86.88 72 SER A C 1
ATOM 567 O O . SER A 1 72 ? 3.412 5.897 5.709 1.00 86.88 72 SER A O 1
ATOM 569 N N . ILE A 1 73 ? 4.080 7.920 6.436 1.00 89.38 73 ILE A N 1
ATOM 570 C CA . ILE A 1 73 ? 3.223 8.710 5.541 1.00 89.38 73 ILE A CA 1
ATOM 571 C C . ILE A 1 73 ? 3.731 8.621 4.099 1.00 89.38 73 ILE A C 1
ATOM 573 O O . ILE A 1 73 ? 2.933 8.380 3.206 1.00 89.38 73 ILE A O 1
ATOM 577 N N . GLU A 1 74 ? 5.038 8.750 3.869 1.00 91.69 74 GLU A N 1
ATOM 578 C CA . GLU A 1 74 ? 5.649 8.578 2.542 1.00 91.69 74 GLU A CA 1
ATOM 579 C C . GLU A 1 74 ? 5.329 7.194 1.957 1.00 91.69 74 GLU A C 1
ATOM 581 O O . GLU A 1 74 ? 4.871 7.099 0.821 1.00 91.69 74 GLU A O 1
ATOM 586 N N . SER A 1 75 ? 5.468 6.127 2.755 1.00 91.75 75 SER A N 1
ATOM 587 C CA . SER A 1 75 ? 5.083 4.774 2.336 1.00 91.75 75 SER A CA 1
ATOM 588 C C . SER A 1 75 ? 3.591 4.651 2.011 1.00 91.75 75 SER A C 1
ATOM 590 O O . SER A 1 75 ? 3.231 3.942 1.075 1.00 91.75 75 SER A O 1
ATOM 592 N N . LEU A 1 76 ? 2.718 5.327 2.768 1.00 93.50 76 LEU A N 1
ATOM 593 C CA . LEU A 1 76 ? 1.276 5.335 2.508 1.00 93.50 76 LEU A CA 1
ATOM 594 C C . LEU A 1 76 ? 0.949 6.053 1.189 1.00 93.50 76 LEU A C 1
ATOM 596 O O . LEU A 1 76 ? 0.166 5.539 0.394 1.00 93.50 76 LEU A O 1
ATOM 600 N N . VAL A 1 77 ? 1.573 7.206 0.937 1.00 95.75 77 VAL A N 1
ATOM 601 C CA . VAL A 1 77 ? 1.403 7.972 -0.308 1.00 95.75 77 VAL A CA 1
ATOM 602 C C . VAL A 1 77 ? 1.854 7.145 -1.513 1.00 95.75 77 VAL A C 1
ATOM 604 O O . VAL A 1 77 ? 1.078 6.969 -2.448 1.00 95.75 77 VAL A O 1
ATOM 607 N N . ALA A 1 78 ? 3.045 6.542 -1.453 1.00 96.25 78 ALA A N 1
ATOM 608 C CA . ALA A 1 78 ? 3.553 5.686 -2.526 1.00 96.25 78 ALA A CA 1
ATOM 609 C C . ALA A 1 78 ? 2.634 4.479 -2.810 1.00 96.25 78 ALA A C 1
ATOM 611 O O . ALA A 1 78 ? 2.478 4.052 -3.956 1.00 96.25 78 ALA A O 1
ATOM 612 N N . ALA A 1 79 ? 1.993 3.923 -1.776 1.00 96.44 79 ALA A N 1
ATOM 613 C CA . ALA A 1 79 ? 1.019 2.849 -1.942 1.00 96.44 79 ALA A CA 1
ATOM 614 C C . ALA A 1 79 ? -0.267 3.330 -2.646 1.00 96.44 79 ALA A C 1
ATOM 616 O O . ALA A 1 79 ? -0.742 2.653 -3.560 1.00 96.44 79 ALA A O 1
ATOM 617 N N . HIS A 1 80 ? -0.787 4.513 -2.298 1.00 96.81 80 HIS A N 1
ATOM 618 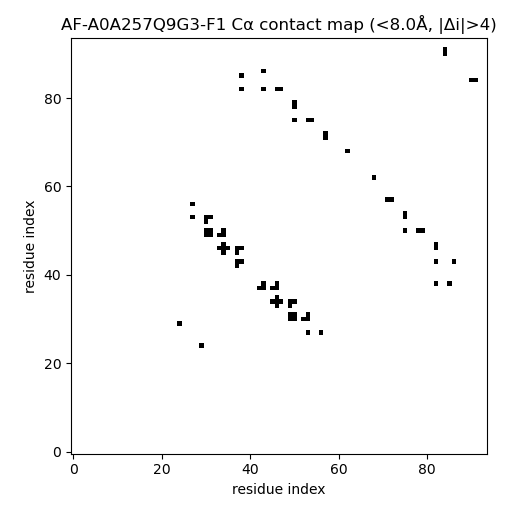C CA . HIS A 1 80 ? -1.912 5.127 -3.017 1.00 96.81 80 HIS A CA 1
ATOM 619 C C . HIS A 1 80 ? -1.593 5.374 -4.491 1.00 96.81 80 HIS A C 1
ATOM 621 O O . HIS A 1 80 ? -2.390 5.013 -5.357 1.00 96.81 80 HIS A O 1
ATOM 627 N N . GLU A 1 81 ? -0.421 5.934 -4.785 1.00 96.62 81 GLU A N 1
ATOM 628 C CA . GLU A 1 81 ? 0.030 6.176 -6.157 1.00 96.62 81 GLU A CA 1
ATOM 629 C C . GLU A 1 81 ? 0.120 4.871 -6.954 1.00 96.62 81 GLU A C 1
ATOM 631 O O . GLU A 1 81 ? -0.371 4.793 -8.080 1.00 96.62 81 GLU A O 1
ATOM 636 N N . ARG A 1 82 ? 0.683 3.807 -6.363 1.00 95.44 82 ARG A N 1
ATOM 637 C CA . ARG A 1 82 ? 0.734 2.488 -7.010 1.00 95.44 82 ARG A CA 1
ATOM 638 C C . ARG A 1 82 ? -0.664 1.987 -7.370 1.00 95.44 82 ARG A C 1
ATOM 640 O O . ARG A 1 82 ? -0.874 1.579 -8.509 1.00 95.44 82 ARG A O 1
ATOM 647 N N . LEU A 1 83 ? -1.608 2.003 -6.426 1.00 96.00 83 LEU A N 1
ATOM 648 C CA . LEU A 1 83 ? -2.972 1.530 -6.682 1.00 96.00 83 LEU A CA 1
ATOM 649 C C . LEU A 1 83 ? -3.668 2.378 -7.753 1.00 96.00 83 LEU A C 1
ATOM 651 O O . LEU A 1 83 ? -4.358 1.836 -8.614 1.00 96.00 83 LEU A O 1
ATOM 655 N N . TRP A 1 84 ? -3.455 3.694 -7.729 1.00 95.06 84 TRP A N 1
ATOM 656 C CA . TRP A 1 84 ? -4.004 4.606 -8.725 1.00 95.06 84 TRP A CA 1
ATOM 657 C C . TRP A 1 84 ? -3.549 4.253 -10.143 1.00 95.06 84 TRP A C 1
ATOM 659 O O . TRP A 1 84 ? -4.400 4.109 -11.022 1.00 95.06 84 TRP A O 1
ATOM 669 N N . HIS A 1 85 ? -2.242 4.058 -10.351 1.00 93.81 85 HIS A N 1
ATOM 670 C CA . HIS A 1 85 ? -1.683 3.678 -11.653 1.00 93.81 85 HIS A CA 1
ATOM 671 C C . HIS A 1 85 ? -2.202 2.319 -12.137 1.00 93.81 85 HIS A C 1
ATOM 673 O O . HIS A 1 85 ? -2.482 2.151 -13.319 1.00 93.81 85 HIS A O 1
ATOM 679 N N . LEU A 1 86 ? -2.378 1.357 -11.226 1.00 93.25 86 LEU A N 1
ATOM 680 C CA . LEU A 1 86 ? -2.913 0.036 -11.570 1.00 93.25 86 LEU A CA 1
ATOM 681 C C . LEU A 1 86 ? -4.390 0.082 -11.993 1.00 93.25 86 LEU A C 1
ATOM 683 O O . LEU A 1 86 ? -4.797 -0.703 -12.844 1.00 93.25 86 LEU A O 1
ATOM 687 N N . ARG A 1 87 ? -5.188 1.004 -11.436 1.00 90.38 87 ARG A N 1
ATOM 688 C CA . ARG A 1 87 ? -6.607 1.183 -11.800 1.00 90.38 87 ARG A CA 1
ATOM 689 C C . ARG A 1 87 ? -6.829 2.064 -13.030 1.00 90.38 87 ARG A C 1
ATOM 691 O O . ARG A 1 87 ? -7.911 2.000 -13.603 1.00 90.38 87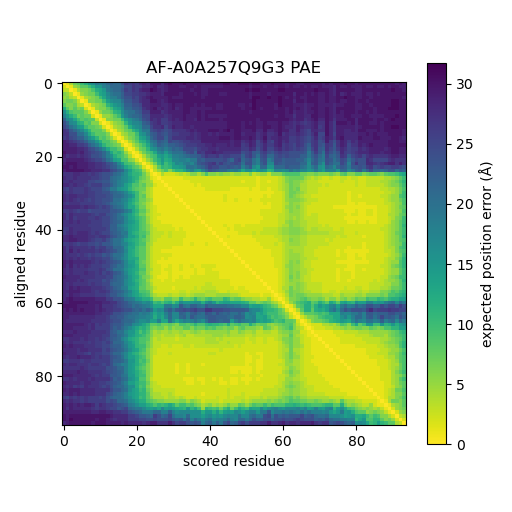 ARG A O 1
ATOM 698 N N . HIS A 1 88 ? -5.836 2.866 -13.412 1.00 90.44 88 HIS A N 1
ATOM 699 C CA . HIS A 1 88 ? -5.911 3.809 -14.532 1.00 90.44 88 HIS A CA 1
ATOM 700 C C . HIS A 1 88 ? -4.731 3.630 -15.500 1.00 90.44 88 HIS A C 1
ATOM 702 O O . HIS A 1 88 ? -3.947 4.568 -15.700 1.00 90.44 88 HIS A O 1
ATOM 708 N N . PRO A 1 89 ? -4.556 2.435 -16.093 1.00 82.81 89 PRO A N 1
ATOM 709 C CA . PRO A 1 89 ? -3.437 2.163 -16.992 1.00 82.81 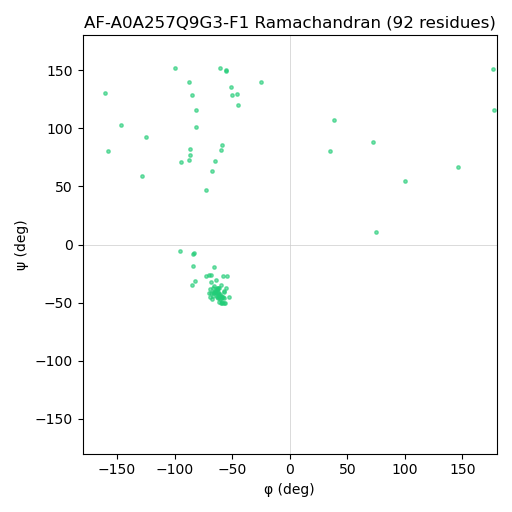89 PRO A CA 1
ATOM 710 C C . PRO A 1 89 ? -3.396 3.120 -18.196 1.00 82.81 89 PRO A C 1
ATOM 712 O O . PRO A 1 89 ? -2.321 3.432 -18.699 1.00 82.81 89 PRO A O 1
ATOM 715 N N . GLU A 1 90 ? -4.539 3.658 -18.625 1.00 79.50 90 GLU A N 1
ATOM 716 C CA . GLU A 1 90 ? -4.661 4.647 -19.700 1.00 79.50 90 GLU A CA 1
ATOM 717 C C . GLU A 1 90 ? -4.014 6.004 -19.382 1.00 79.50 90 GLU A C 1
ATOM 719 O O . GLU A 1 90 ? -3.706 6.767 -20.294 1.00 79.50 90 GLU A O 1
ATOM 724 N N . ARG A 1 91 ? -3.774 6.305 -18.101 1.00 69.81 91 ARG A N 1
ATOM 725 C CA . ARG A 1 91 ? -3.145 7.557 -17.647 1.00 69.81 91 ARG A CA 1
ATOM 726 C C . ARG A 1 91 ? -1.636 7.418 -17.437 1.00 69.81 91 ARG A C 1
ATOM 728 O O . ARG A 1 91 ? -0.975 8.421 -17.190 1.00 69.81 91 ARG A O 1
ATOM 735 N N . ASN A 1 92 ? -1.097 6.202 -17.569 1.00 60.59 92 ASN A N 1
ATOM 736 C CA . ASN A 1 92 ? 0.340 5.918 -17.508 1.00 60.59 92 ASN A CA 1
ATOM 737 C C . ASN A 1 92 ? 1.065 6.126 -18.850 1.00 60.59 92 ASN A C 1
ATOM 739 O O . ASN A 1 92 ? 2.293 6.065 -18.880 1.00 60.59 92 ASN A O 1
ATOM 743 N N . PHE A 1 93 ? 0.336 6.362 -19.946 1.00 58.97 93 PHE A N 1
ATOM 744 C CA . PHE A 1 93 ? 0.914 6.719 -21.244 1.00 58.97 93 PHE A CA 1
ATOM 745 C C . PHE A 1 93 ? 1.112 8.240 -21.320 1.00 58.97 93 PHE A C 1
ATOM 747 O O . PHE A 1 93 ? 0.258 8.962 -21.834 1.00 58.97 93 P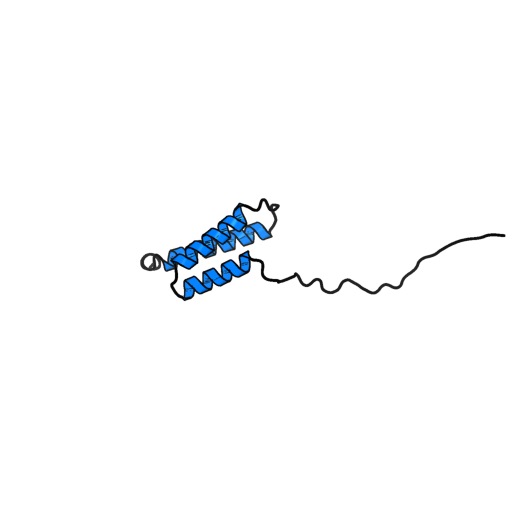HE A O 1
ATOM 754 N N . GLY A 1 94 ? 2.219 8.711 -20.743 1.00 51.88 94 GLY A N 1
ATOM 755 C CA . GLY A 1 94 ? 2.781 10.046 -20.973 1.00 51.88 94 GLY A CA 1
ATOM 756 C C . GLY A 1 94 ? 3.964 9.972 -21.922 1.00 51.88 94 GLY A C 1
ATOM 757 O O . GLY A 1 94 ? 4.795 9.057 -21.725 1.00 51.88 94 GLY A O 1
#

Solvent-accessible surface area (backbone atoms only — not comparable to full-atom values): 6040 Å² total; per-residue (Å²): 134,89,83,88,85,89,77,91,80,85,84,86,82,74,78,86,78,75,80,66,76,83,82,69,70,51,69,63,56,52,40,51,52,50,25,53,52,25,52,77,70,67,38,54,69,62,21,51,54,38,49,52,52,46,49,52,61,61,68,72,49,88,64,73,100,43,77,68,54,57,55,52,49,52,54,50,50,54,48,52,52,51,53,50,49,72,78,37,60,84,74,70,75,122

pLDDT: mean 77.74, std 19.89, range [36.84, 98.25]

Nearest PDB structures (foldseek):
  6wd4-assembly1_Y  TM=8.152E-01  e=5.996E-01  Escherichia coli
  6yss-assembly1_t  TM=8.053E-01  e=6.729E-01  Escherichia coli
  8akn-assembly1_U  TM=8.058E-01  e=7.128E-01  Escherichia coli BW25113
  6enf-assembly1_t  TM=8.159E-01  e=7.998E-01  Escherichia coli
  8b0x-assembly1_T  TM=8.028E-01  e=7.128E-01  Escherichia coli B

Secondary structure (DSSP, 8-state):
--------------------------HHHHHHHHHHHHHHTT-HHHHHHHHHHHHHHHHH----S-HHHHHHHHHHHHHHHHHHHHH-GGGS--

Foldseek 3Di:
DDDDDDDDDDDDDDDPPDPPPPPVQDVLNVLLVVLVVCLVVLVLVSNVVSLVVSVCVLVVDPDDPDPVNVVSVVSSVVSVVSSVCSVCVVVVPD

Radius of gyration: 24.69 Å; Cα contacts (8 Å, |Δi|>4): 40; chains: 1; bounding box: 47×24×90 Å

Sequence (94 aa):
MSVSESDDTGTEGLKQTGATPRYSRRLSDKILIAFHHACDQGDYEIAEQLLHILENMLTRRTVSPDANRRKSIESLVAAHERLWHLRHPERNFG

Mean predicted aligned error: 13.3 Å